Protein AF-A0A1F7QRZ9-F1 (afdb_monomer_lite)

Structure (mmCIF, N/CA/C/O backbone):
data_AF-A0A1F7QRZ9-F1
#
_entry.id   AF-A0A1F7QRZ9-F1
#
loop_
_atom_site.group_PDB
_atom_site.id
_atom_site.type_symbol
_atom_site.label_atom_id
_atom_site.label_alt_id
_atom_site.label_comp_id
_atom_site.label_asym_id
_atom_site.label_entity_id
_atom_site.label_seq_id
_atom_site.pdbx_PDB_ins_code
_atom_site.Cartn_x
_atom_site.Cartn_y
_atom_site.Cartn_z
_atom_site.occupancy
_atom_site.B_iso_or_equiv
_atom_site.auth_seq_id
_atom_site.auth_comp_id
_atom_site.auth_asym_id
_atom_site.auth_atom_id
_atom_site.pdbx_PDB_model_num
ATOM 1 N N . MET A 1 1 ? -9.771 -1.055 16.215 1.00 82.94 1 MET A N 1
ATOM 2 C CA . MET A 1 1 ? -9.427 0.378 16.405 1.00 82.94 1 MET A CA 1
ATOM 3 C C . MET A 1 1 ? -9.175 0.947 15.030 1.00 82.94 1 MET A C 1
ATOM 5 O O . MET A 1 1 ? -8.370 0.364 14.322 1.00 82.94 1 MET A O 1
ATOM 9 N N . LYS A 1 2 ? -9.797 2.066 14.645 1.00 94.81 2 LYS A N 1
ATOM 10 C CA . LYS A 1 2 ? -9.539 2.660 13.326 1.00 94.81 2 LYS A CA 1
ATOM 11 C C . LYS A 1 2 ? -8.062 3.007 13.160 1.00 94.81 2 LYS A C 1
ATOM 13 O O . LYS A 1 2 ? -7.527 3.854 13.880 1.00 94.81 2 LYS A O 1
ATOM 18 N N . GLN A 1 3 ? -7.410 2.358 12.208 1.00 97.62 3 GLN A N 1
ATOM 19 C CA . GLN A 1 3 ? -6.018 2.616 11.869 1.00 97.62 3 GLN A CA 1
ATOM 20 C C . GLN A 1 3 ? -5.813 2.537 10.363 1.00 97.62 3 GLN A C 1
ATOM 22 O O . GLN A 1 3 ? -6.487 1.771 9.680 1.00 97.62 3 GLN A O 1
ATOM 27 N N . ALA A 1 4 ? -4.913 3.364 9.853 1.00 98.62 4 ALA A N 1
ATOM 28 C CA . ALA A 1 4 ? -4.628 3.446 8.433 1.00 98.62 4 ALA A CA 1
ATOM 29 C C . ALA A 1 4 ? -3.130 3.314 8.198 1.00 98.62 4 ALA A C 1
ATOM 31 O O . ALA A 1 4 ? -2.337 4.000 8.846 1.00 98.62 4 ALA A O 1
ATOM 32 N N . ILE A 1 5 ? -2.756 2.441 7.273 1.00 98.62 5 ILE A N 1
ATOM 33 C CA . ILE A 1 5 ? -1.377 2.240 6.845 1.00 98.62 5 ILE A CA 1
ATOM 34 C C . ILE A 1 5 ? -1.203 2.922 5.494 1.00 98.62 5 ILE A C 1
ATOM 36 O O . ILE A 1 5 ? -1.890 2.559 4.542 1.00 98.62 5 ILE A O 1
ATOM 40 N N . LEU A 1 6 ? -0.313 3.911 5.413 1.00 98.69 6 LEU A N 1
ATOM 41 C CA . LEU A 1 6 ? 0.030 4.579 4.158 1.00 98.69 6 LEU A CA 1
ATOM 42 C C . LEU A 1 6 ? 1.403 4.088 3.690 1.00 98.69 6 LEU A C 1
ATOM 44 O O . LEU A 1 6 ? 2.406 4.326 4.364 1.00 98.69 6 LEU A O 1
ATOM 48 N N . LEU A 1 7 ? 1.449 3.418 2.539 1.00 98.62 7 LEU A N 1
ATOM 49 C CA . LEU A 1 7 ? 2.672 2.865 1.953 1.00 98.62 7 LEU A CA 1
ATOM 50 C C . LEU A 1 7 ? 3.041 3.631 0.679 1.00 98.62 7 LEU A C 1
ATOM 52 O O . LEU A 1 7 ? 2.328 3.579 -0.326 1.00 98.62 7 LEU A O 1
ATOM 56 N N . HIS A 1 8 ? 4.152 4.365 0.735 1.00 98.12 8 HIS A N 1
ATOM 57 C CA . HIS A 1 8 ? 4.648 5.158 -0.385 1.00 98.12 8 HIS A CA 1
ATOM 58 C C . HIS A 1 8 ? 5.399 4.281 -1.400 1.00 98.12 8 HIS A C 1
ATOM 60 O O . HIS A 1 8 ? 6.027 3.291 -1.031 1.00 98.12 8 HIS A O 1
ATOM 66 N N . GLY A 1 9 ? 5.386 4.676 -2.673 1.00 95.75 9 GLY A N 1
ATOM 67 C CA . GLY A 1 9 ? 6.167 4.012 -3.718 1.00 95.75 9 GLY A CA 1
ATOM 68 C C . GLY A 1 9 ? 7.645 4.424 -3.715 1.00 95.75 9 GLY A C 1
ATOM 69 O O . GLY A 1 9 ? 8.140 5.065 -2.782 1.00 95.75 9 GLY A O 1
ATOM 70 N N . THR A 1 10 ? 8.341 4.084 -4.797 1.00 94.88 10 THR A N 1
ATOM 71 C CA . THR A 1 10 ? 9.746 4.432 -5.050 1.00 94.88 10 THR A CA 1
ATOM 72 C C . THR A 1 10 ? 9.954 5.949 -4.963 1.00 94.88 10 THR A C 1
ATOM 74 O O . THR A 1 10 ? 9.101 6.729 -5.391 1.00 94.88 10 THR A O 1
ATOM 77 N N . GLY A 1 11 ? 11.073 6.367 -4.373 1.00 94.38 11 GLY A N 1
ATOM 78 C CA . GLY A 1 11 ? 11.421 7.766 -4.105 1.00 94.38 11 GLY A CA 1
ATOM 79 C C . GLY A 1 11 ? 10.538 8.441 -3.051 1.00 94.38 11 GLY A C 1
ATOM 80 O O . GLY A 1 11 ? 10.467 9.667 -3.007 1.00 94.38 11 GLY A O 1
ATOM 81 N N . GLY A 1 12 ? 9.795 7.666 -2.253 1.00 93.50 12 GLY A N 1
ATOM 82 C CA . GLY A 1 12 ? 8.848 8.230 -1.300 1.00 93.50 12 GLY A CA 1
ATOM 83 C C . GLY A 1 12 ? 9.452 8.831 -0.035 1.00 93.50 12 GLY A C 1
ATOM 84 O O . GLY A 1 12 ? 10.653 8.766 0.217 1.00 93.50 12 GLY A O 1
ATOM 85 N N . SER A 1 13 ? 8.574 9.466 0.736 1.00 94.38 13 SER A N 1
ATOM 86 C CA . SER A 1 13 ? 8.871 10.249 1.938 1.00 94.38 13 SER A CA 1
ATOM 87 C C . SER A 1 13 ? 7.845 9.921 3.024 1.00 94.38 13 SER A C 1
ATOM 89 O O . SER A 1 13 ? 6.787 9.379 2.708 1.00 94.38 13 SER A O 1
ATOM 91 N N . ASP A 1 14 ? 8.150 10.258 4.277 1.00 93.12 14 ASP A N 1
ATOM 92 C CA . ASP A 1 14 ? 7.282 10.156 5.461 1.00 93.12 14 ASP A CA 1
ATOM 93 C C . ASP A 1 14 ? 6.756 11.517 5.958 1.00 93.12 14 ASP A C 1
ATOM 95 O O . ASP A 1 14 ? 6.092 11.608 6.992 1.00 93.12 14 ASP A O 1
ATOM 99 N N . THR A 1 15 ? 7.073 12.593 5.235 1.00 90.81 15 THR A N 1
ATOM 100 C CA . THR A 1 15 ? 6.736 13.969 5.631 1.00 90.81 15 THR A CA 1
ATOM 101 C C . THR A 1 15 ? 6.051 14.772 4.534 1.00 90.81 15 THR A C 1
ATOM 103 O O . THR A 1 15 ? 5.163 15.561 4.838 1.00 90.81 15 THR A O 1
ATOM 106 N N . ASP A 1 16 ? 6.421 14.551 3.273 1.00 88.44 16 ASP A N 1
ATOM 107 C CA . ASP A 1 16 ? 5.875 15.258 2.112 1.00 88.44 16 ASP A CA 1
ATOM 108 C C . ASP A 1 16 ? 5.936 14.330 0.893 1.00 88.44 16 ASP A C 1
ATOM 110 O O . ASP A 1 16 ? 6.980 14.171 0.256 1.00 88.44 16 ASP A O 1
ATOM 114 N N . TYR A 1 17 ? 4.834 13.623 0.633 1.00 93.75 17 TYR A N 1
ATOM 115 C CA . TYR A 1 17 ? 4.714 12.689 -0.485 1.00 93.75 17 TYR A CA 1
ATOM 116 C C . TYR A 1 17 ? 3.342 12.818 -1.135 1.00 93.75 17 TYR A C 1
ATOM 118 O O . TYR A 1 17 ? 2.352 12.266 -0.653 1.00 93.75 17 TYR A O 1
ATOM 126 N N . PHE A 1 18 ? 3.283 13.548 -2.248 1.00 94.69 18 PHE A N 1
ATOM 127 C CA . PHE A 1 18 ? 2.068 13.729 -3.044 1.00 94.69 18 PHE A CA 1
ATOM 128 C C . PHE A 1 18 ? 0.854 14.116 -2.179 1.00 94.69 18 PHE A C 1
ATOM 130 O O . PHE A 1 18 ? 0.818 15.188 -1.590 1.00 94.69 18 PHE A O 1
ATOM 137 N N . TRP A 1 19 ? -0.144 13.238 -2.101 1.00 96.81 19 TRP A N 1
ATOM 138 C CA . TRP A 1 19 ? -1.398 13.420 -1.373 1.00 96.81 19 TRP A CA 1
ATOM 139 C C . TRP A 1 19 ? -1.398 12.764 0.019 1.00 96.81 19 TRP A C 1
ATOM 141 O O . TRP A 1 19 ? -2.422 12.787 0.706 1.00 96.81 19 TRP A O 1
ATOM 151 N N . PHE A 1 20 ? -0.284 12.162 0.454 1.00 97.81 20 PHE A N 1
ATOM 152 C CA . PHE A 1 20 ? -0.221 11.413 1.714 1.00 97.81 20 PHE A CA 1
ATOM 153 C C . PHE A 1 20 ? -0.372 12.327 2.927 1.00 97.81 20 PHE A C 1
ATOM 155 O O . PHE A 1 20 ? -1.043 11.938 3.880 1.00 97.81 20 PHE A O 1
ATOM 162 N N . GLU A 1 21 ? 0.185 13.543 2.895 1.00 97.00 21 GLU A N 1
ATOM 163 C CA . GLU A 1 21 ? 0.071 14.477 4.021 1.00 97.00 21 GLU A CA 1
ATOM 164 C C . GLU A 1 21 ? -1.393 14.889 4.252 1.00 97.00 21 GLU A C 1
ATOM 166 O O . GLU A 1 21 ? -1.898 14.800 5.374 1.00 97.00 21 GLU A O 1
ATOM 171 N N . ASP A 1 22 ? -2.104 15.271 3.189 1.00 97.31 22 ASP A N 1
ATOM 172 C CA . ASP A 1 22 ? -3.521 15.644 3.261 1.00 97.31 22 ASP A CA 1
ATOM 173 C C . ASP A 1 22 ? -4.406 14.447 3.626 1.00 97.31 22 ASP A C 1
ATOM 175 O O . ASP A 1 22 ? -5.328 14.570 4.435 1.00 97.31 22 ASP A O 1
ATOM 179 N N . THR A 1 23 ? -4.085 13.261 3.104 1.00 97.81 23 THR A N 1
ATOM 180 C CA . THR A 1 23 ? -4.800 12.021 3.433 1.00 97.81 23 THR A CA 1
ATOM 181 C C . THR A 1 23 ? -4.598 11.630 4.891 1.00 97.81 23 THR A C 1
ATOM 183 O O . THR A 1 23 ? -5.563 11.290 5.573 1.00 97.81 23 THR A O 1
ATOM 186 N N . LYS A 1 24 ? -3.371 11.741 5.411 1.00 97.94 24 LYS A N 1
ATOM 187 C CA . LYS A 1 24 ? -3.074 11.526 6.829 1.00 97.94 24 LYS A CA 1
ATOM 188 C C . LYS A 1 24 ? -3.886 12.480 7.701 1.00 97.94 24 LYS A C 1
ATOM 190 O O . LYS A 1 24 ? -4.560 12.007 8.611 1.00 97.94 24 LYS A O 1
ATOM 195 N N . LYS A 1 25 ? -3.870 13.787 7.406 1.00 98.06 25 LYS A N 1
ATOM 196 C CA . LYS A 1 25 ? -4.647 14.793 8.156 1.00 98.06 25 LYS A CA 1
ATOM 197 C C . LYS A 1 25 ? -6.135 14.449 8.163 1.00 98.06 25 LYS A C 1
ATOM 199 O O . LYS A 1 25 ? -6.735 14.370 9.230 1.00 98.06 25 LYS A O 1
ATOM 204 N N . TYR A 1 26 ? -6.705 14.166 6.992 1.00 98.19 26 TYR A N 1
ATOM 205 C CA . TYR A 1 26 ? -8.111 13.790 6.864 1.00 98.19 26 TYR A CA 1
ATOM 206 C C . TYR A 1 26 ? -8.453 12.536 7.682 1.00 98.19 26 TYR A C 1
ATOM 208 O O . TYR A 1 26 ? -9.443 12.515 8.413 1.00 98.19 26 TYR A O 1
ATOM 216 N N . LEU A 1 27 ? -7.638 11.484 7.598 1.00 98.38 27 LEU A N 1
ATOM 217 C CA . LEU A 1 27 ? -7.861 10.241 8.338 1.00 98.38 27 LEU A CA 1
ATOM 218 C C . LEU A 1 27 ? -7.759 10.456 9.855 1.00 98.38 27 LEU A C 1
ATOM 220 O O . LEU A 1 27 ? -8.618 9.973 10.597 1.00 98.38 27 LEU A O 1
ATOM 224 N N . GLU A 1 28 ? -6.766 11.219 10.317 1.00 98.31 28 GLU A N 1
ATOM 225 C CA . GLU A 1 28 ? -6.590 11.564 11.734 1.00 98.31 28 GLU A CA 1
ATOM 226 C C . GLU A 1 28 ? -7.780 12.371 12.278 1.00 98.31 28 GLU A C 1
ATOM 228 O O . GLU A 1 28 ? -8.303 12.049 13.346 1.00 98.31 28 GLU A O 1
ATOM 233 N N . GLU A 1 29 ? -8.282 13.353 11.522 1.00 98.38 29 GLU A N 1
ATOM 234 C CA . GLU A 1 29 ? -9.498 14.111 11.864 1.00 98.38 29 GLU A CA 1
ATOM 235 C C . GLU A 1 29 ? -10.747 13.219 11.954 1.00 98.38 29 GLU A C 1
ATOM 237 O O . GLU A 1 29 ? -11.661 13.492 12.734 1.00 98.38 29 GLU A O 1
ATOM 242 N N . ASN A 1 30 ? -10.767 12.115 11.204 1.00 97.75 30 ASN A N 1
ATOM 243 C CA . ASN A 1 30 ? -11.838 11.118 11.209 1.00 97.75 30 ASN A CA 1
ATOM 244 C C . ASN A 1 30 ? -11.588 9.952 12.188 1.00 97.75 30 ASN A C 1
ATOM 246 O O . ASN A 1 30 ? -12.298 8.939 12.157 1.00 97.75 30 ASN A O 1
ATOM 250 N N . GLY A 1 31 ? -10.616 10.102 13.092 1.00 97.69 31 GLY A N 1
ATOM 251 C CA . GLY A 1 31 ? -10.378 9.190 14.209 1.00 97.69 31 GLY A CA 1
ATOM 252 C C . GLY A 1 31 ? -9.521 7.969 13.881 1.00 97.69 31 GLY A C 1
ATOM 253 O O . GLY A 1 31 ? -9.490 7.036 14.686 1.00 97.69 31 GLY A O 1
ATOM 254 N N . TYR A 1 32 ? -8.833 7.950 12.737 1.00 98.44 32 TYR A N 1
ATOM 255 C CA . TYR A 1 32 ? -7.837 6.924 12.439 1.00 98.44 32 TYR A CA 1
ATOM 256 C C . TYR A 1 32 ? -6.504 7.240 13.115 1.00 98.44 32 TYR A C 1
ATOM 258 O O . TYR A 1 32 ? -6.019 8.369 13.093 1.00 98.44 32 TYR A O 1
ATOM 266 N N . LYS A 1 33 ? -5.846 6.207 13.642 1.00 98.38 33 LYS A N 1
ATOM 267 C CA . LYS A 1 33 ? -4.407 6.252 13.896 1.00 98.38 33 LYS A CA 1
ATOM 268 C C . LYS A 1 33 ? -3.667 5.955 12.591 1.00 98.38 33 LYS A C 1
ATOM 270 O O . LYS A 1 33 ? -3.756 4.839 12.086 1.00 98.38 33 LYS A O 1
ATOM 275 N N . VAL A 1 34 ? -2.930 6.925 12.060 1.00 98.50 34 VAL A N 1
ATOM 276 C CA . VAL A 1 34 ? -2.201 6.757 10.795 1.00 98.50 34 VAL A CA 1
ATOM 277 C C . VAL A 1 34 ? -0.761 6.314 11.054 1.00 98.50 34 VAL A C 1
ATOM 279 O O . VAL A 1 34 ? -0.060 6.900 11.880 1.00 98.50 34 VAL A O 1
ATOM 282 N N . TRP A 1 35 ? -0.317 5.281 10.342 1.00 98.56 35 TRP A N 1
ATOM 283 C CA . TRP A 1 35 ? 1.077 4.854 10.268 1.00 98.56 35 TRP A CA 1
ATOM 284 C C . TRP A 1 35 ? 1.579 5.032 8.835 1.00 98.56 35 TRP A C 1
ATOM 286 O O . TRP A 1 35 ? 1.096 4.384 7.910 1.00 98.56 35 TRP A O 1
ATOM 296 N N . TRP A 1 36 ? 2.529 5.945 8.670 1.00 98.12 36 TRP A N 1
ATOM 297 C CA . TRP A 1 36 ? 3.161 6.294 7.401 1.00 98.12 36 TRP A CA 1
ATOM 298 C C . TRP A 1 36 ? 4.676 6.339 7.642 1.00 98.12 36 TRP A C 1
ATOM 300 O O . TRP A 1 36 ? 5.195 7.375 8.055 1.00 98.12 36 TRP A O 1
ATOM 310 N N . PRO A 1 37 ? 5.370 5.194 7.537 1.00 97.75 37 PRO A N 1
ATOM 311 C CA . PRO A 1 37 ? 6.807 5.124 7.763 1.00 97.75 37 PRO A CA 1
ATOM 312 C C . PRO A 1 37 ? 7.590 5.557 6.517 1.00 97.75 37 PRO A C 1
ATOM 314 O O . PRO A 1 37 ? 7.083 5.478 5.397 1.00 97.75 37 PRO A O 1
ATOM 317 N N . LEU A 1 38 ? 8.863 5.911 6.712 1.00 98.00 38 LEU A N 1
ATOM 318 C CA . LEU A 1 38 ? 9.842 5.928 5.628 1.00 98.00 38 LEU A CA 1
ATOM 319 C C . LEU A 1 38 ? 10.324 4.494 5.379 1.00 98.00 38 LEU A C 1
ATOM 321 O O . LEU A 1 38 ? 10.959 3.895 6.250 1.00 98.00 38 LEU A O 1
ATOM 325 N N . MET A 1 39 ? 10.022 3.947 4.203 1.00 97.25 39 MET A N 1
ATOM 326 C CA . MET A 1 39 ? 10.461 2.608 3.797 1.00 97.25 39 MET A CA 1
ATOM 327 C C . MET A 1 39 ? 11.974 2.587 3.505 1.00 97.25 39 MET A C 1
ATOM 329 O O . MET A 1 39 ? 12.541 3.607 3.098 1.00 97.25 39 MET A O 1
ATOM 333 N N . PRO A 1 40 ? 12.665 1.448 3.689 1.00 97.31 40 PRO A N 1
ATOM 334 C CA . PRO A 1 40 ? 14.090 1.348 3.395 1.00 97.31 40 PRO A CA 1
ATOM 335 C C . PRO A 1 40 ? 14.379 1.524 1.898 1.00 97.31 40 PRO A C 1
ATOM 337 O O . PRO A 1 40 ? 13.559 1.199 1.043 1.00 97.31 40 PRO A O 1
ATOM 340 N N . HIS A 1 41 ? 15.582 2.013 1.583 1.00 96.62 41 HIS A N 1
ATOM 341 C CA . HIS A 1 41 ? 16.120 2.069 0.216 1.00 96.62 41 HIS A CA 1
ATOM 342 C C . HIS A 1 41 ? 15.191 2.733 -0.816 1.00 96.62 41 HIS A C 1
ATOM 344 O O . HIS A 1 41 ? 15.120 2.278 -1.952 1.00 96.62 41 HIS A O 1
ATOM 350 N N . THR A 1 42 ? 14.514 3.825 -0.445 1.00 95.06 42 THR A N 1
ATOM 351 C CA . THR A 1 42 ? 13.431 4.458 -1.225 1.00 95.06 42 THR A CA 1
ATOM 352 C C . THR A 1 42 ? 13.699 4.620 -2.724 1.00 95.06 42 THR A C 1
ATOM 354 O O . THR A 1 42 ? 12.792 4.395 -3.514 1.00 95.06 42 THR A O 1
ATOM 357 N N . GLU A 1 43 ? 14.917 4.967 -3.144 1.00 94.88 43 GLU A N 1
ATOM 358 C CA . GLU A 1 43 ? 15.282 5.151 -4.562 1.00 94.88 43 GLU A CA 1
ATOM 359 C C . GLU A 1 43 ? 15.365 3.848 -5.369 1.00 94.88 43 GLU A C 1
ATOM 361 O O . GLU A 1 43 ? 15.204 3.842 -6.589 1.00 94.88 43 GLU A O 1
ATOM 366 N N . ARG A 1 44 ? 15.665 2.736 -4.700 1.00 95.44 44 ARG A N 1
ATOM 367 C CA . ARG A 1 44 ? 15.797 1.412 -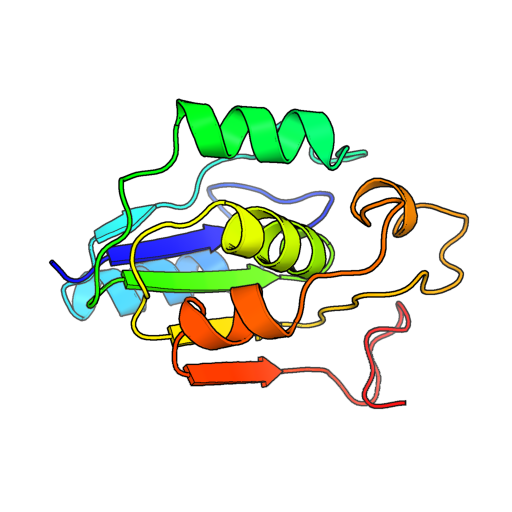5.309 1.00 95.44 44 ARG A CA 1
ATOM 368 C C . ARG A 1 44 ? 15.377 0.348 -4.289 1.00 95.44 44 ARG A C 1
ATOM 370 O O . ARG A 1 44 ? 16.244 -0.364 -3.774 1.00 95.44 44 ARG A O 1
ATOM 377 N N . PRO A 1 45 ? 14.078 0.291 -3.949 1.00 95.50 45 PRO A N 1
ATOM 378 C CA . PRO A 1 45 ? 13.587 -0.614 -2.925 1.00 95.50 45 PRO A CA 1
ATOM 379 C C . PRO A 1 45 ? 13.655 -2.051 -3.440 1.00 95.50 45 PRO A C 1
ATOM 381 O O . PRO A 1 45 ? 13.638 -2.275 -4.648 1.00 95.50 45 PRO A O 1
ATOM 384 N N . THR A 1 46 ? 13.733 -3.018 -2.530 1.00 96.50 46 THR A N 1
ATOM 385 C CA . THR A 1 46 ? 13.534 -4.432 -2.857 1.00 96.50 46 THR A CA 1
ATOM 386 C C . THR A 1 46 ? 12.311 -4.946 -2.115 1.00 96.50 46 THR A C 1
ATOM 388 O O . THR A 1 46 ? 11.998 -4.469 -1.016 1.00 96.50 46 THR A O 1
ATOM 391 N N . LEU A 1 47 ? 11.622 -5.928 -2.697 1.00 97.38 47 LEU A N 1
ATOM 392 C CA . LEU A 1 47 ? 10.481 -6.560 -2.048 1.00 97.38 47 LEU A CA 1
ATOM 393 C C . LEU A 1 47 ? 10.867 -7.142 -0.681 1.00 97.38 47 LEU A C 1
ATOM 395 O O . LEU A 1 47 ? 10.166 -6.899 0.298 1.00 97.38 47 LEU A O 1
ATOM 399 N N . GLN A 1 48 ? 11.994 -7.856 -0.605 1.00 97.12 48 GLN A N 1
ATOM 400 C CA . GLN A 1 48 ? 12.442 -8.518 0.622 1.00 97.12 48 GLN A CA 1
ATOM 401 C C . GLN A 1 48 ? 12.725 -7.514 1.748 1.00 97.12 48 GLN A C 1
ATOM 403 O O . GLN A 1 48 ? 12.140 -7.642 2.820 1.00 97.12 48 GLN A O 1
ATOM 408 N N . ASP A 1 49 ? 13.535 -6.478 1.496 1.00 97.88 49 ASP A N 1
ATOM 409 C CA . ASP A 1 49 ? 13.851 -5.468 2.521 1.00 97.88 49 ASP A CA 1
ATOM 410 C C . ASP A 1 49 ? 12.585 -4.735 2.990 1.00 97.88 49 ASP A C 1
ATOM 412 O O . ASP A 1 49 ? 12.434 -4.394 4.165 1.00 97.88 49 ASP A O 1
ATOM 416 N N . SER A 1 50 ? 11.654 -4.500 2.063 1.00 98.00 50 SER A N 1
ATOM 417 C CA . SER A 1 50 ? 10.382 -3.847 2.360 1.00 98.00 50 SER A CA 1
ATOM 418 C C . SER A 1 50 ? 9.474 -4.735 3.214 1.00 98.00 50 SER A C 1
ATOM 420 O O . SER A 1 50 ? 8.911 -4.252 4.196 1.00 98.00 50 SER A O 1
ATOM 422 N N . LEU A 1 51 ? 9.342 -6.025 2.887 1.00 98.00 51 LEU A N 1
ATOM 423 C CA . LEU A 1 51 ? 8.567 -6.985 3.678 1.00 98.00 51 LEU A CA 1
ATOM 424 C C . LEU A 1 51 ? 9.167 -7.184 5.070 1.00 98.00 51 LEU A C 1
ATOM 426 O O . LEU A 1 51 ? 8.422 -7.186 6.048 1.00 98.00 51 LEU A O 1
ATOM 430 N N . ASP A 1 52 ? 10.491 -7.294 5.179 1.00 98.06 52 ASP A N 1
ATOM 431 C CA . ASP A 1 52 ? 11.178 -7.424 6.466 1.00 98.06 52 ASP A CA 1
ATOM 432 C C . ASP A 1 52 ? 10.917 -6.201 7.349 1.00 98.06 52 ASP A C 1
ATOM 434 O O . ASP A 1 52 ? 10.511 -6.338 8.506 1.00 98.06 52 ASP A O 1
ATOM 438 N N . PHE A 1 53 ? 11.016 -4.997 6.779 1.00 98.50 53 PHE A N 1
ATOM 439 C CA . PHE A 1 53 ? 10.671 -3.771 7.491 1.00 98.50 53 PHE A CA 1
ATOM 440 C C . PHE A 1 53 ? 9.215 -3.766 7.983 1.00 98.50 53 PHE A C 1
ATOM 442 O O . PHE A 1 53 ? 8.963 -3.408 9.139 1.00 98.50 53 PHE A O 1
ATOM 449 N N . LEU A 1 54 ? 8.254 -4.169 7.142 1.00 98.06 54 LEU A N 1
ATOM 450 C CA . LEU A 1 54 ? 6.841 -4.246 7.529 1.00 98.06 54 LEU A CA 1
ATOM 451 C C . LEU A 1 54 ? 6.614 -5.287 8.633 1.00 98.06 54 LEU A C 1
ATOM 453 O O . LEU A 1 54 ? 5.931 -4.992 9.611 1.00 98.06 54 LEU A O 1
ATOM 457 N N . ASN A 1 55 ? 7.221 -6.468 8.523 1.00 96.44 55 ASN A N 1
ATOM 458 C CA . ASN A 1 55 ? 7.100 -7.538 9.514 1.00 96.44 55 ASN A CA 1
ATOM 459 C C . ASN A 1 55 ? 7.622 -7.122 10.897 1.00 96.44 55 ASN A C 1
ATOM 461 O O . ASN A 1 55 ? 7.061 -7.521 11.919 1.00 96.44 55 ASN A O 1
ATOM 465 N N . GLU A 1 56 ? 8.680 -6.313 10.938 1.00 97.69 56 GLU A N 1
ATOM 466 C CA . GLU A 1 56 ? 9.285 -5.846 12.185 1.00 97.69 56 GLU A CA 1
ATOM 467 C C . GLU A 1 56 ? 8.561 -4.642 12.803 1.00 97.69 56 GLU A C 1
ATOM 469 O O . GLU A 1 56 ? 8.463 -4.545 14.030 1.00 97.69 56 GLU A O 1
ATOM 474 N N . ASN A 1 57 ? 8.067 -3.714 11.977 1.00 98.19 57 ASN A N 1
ATOM 475 C CA . ASN A 1 57 ? 7.681 -2.375 12.437 1.00 98.19 57 ASN A CA 1
ATOM 476 C C . ASN A 1 57 ? 6.188 -2.062 12.296 1.00 98.19 57 ASN A C 1
ATOM 478 O O . ASN A 1 57 ? 5.696 -1.149 12.969 1.00 98.19 57 ASN A O 1
ATOM 482 N N . MET A 1 58 ? 5.458 -2.773 11.430 1.00 97.50 58 MET A N 1
ATOM 483 C CA . MET A 1 58 ? 4.062 -2.450 11.155 1.00 97.50 58 MET A CA 1
ATOM 484 C C . MET A 1 58 ? 3.183 -2.726 12.386 1.00 97.50 58 MET A C 1
ATOM 486 O O . MET A 1 58 ? 3.273 -3.792 13.006 1.00 97.50 58 MET A O 1
ATOM 490 N N . PRO A 1 59 ? 2.284 -1.795 12.756 1.00 96.50 59 PRO A N 1
ATOM 491 C CA . PRO A 1 59 ? 1.253 -2.069 13.744 1.00 96.50 59 PRO A CA 1
ATOM 492 C C . PRO A 1 59 ? 0.419 -3.289 13.342 1.00 96.50 59 PRO A C 1
ATOM 494 O O . PRO A 1 59 ? 0.101 -3.483 12.172 1.00 96.50 59 PRO A O 1
ATOM 497 N N . LYS A 1 60 ? 0.008 -4.099 14.322 1.00 95.38 60 LYS A N 1
ATOM 498 C CA . LYS A 1 60 ? -0.879 -5.238 14.053 1.00 95.38 60 LYS A CA 1
ATOM 499 C C . LYS A 1 60 ? -2.174 -4.760 13.407 1.00 95.38 60 LYS A C 1
ATOM 501 O O . LYS A 1 60 ? -2.828 -3.875 13.955 1.00 95.38 60 LYS A O 1
ATOM 506 N N . LEU A 1 61 ? -2.541 -5.376 12.289 1.00 96.56 61 LEU A N 1
ATOM 507 C CA . LEU A 1 61 ? -3.790 -5.099 11.591 1.00 96.56 61 LEU A CA 1
ATOM 508 C C . LEU A 1 61 ? -4.962 -5.845 12.233 1.00 96.56 61 LEU A C 1
ATOM 510 O O . LEU A 1 61 ? -4.814 -6.949 12.765 1.00 96.56 61 LEU A O 1
ATOM 514 N N . ASP A 1 62 ? -6.123 -5.207 12.196 1.00 96.81 62 ASP A N 1
ATOM 515 C CA . ASP A 1 62 ? -7.400 -5.723 12.667 1.00 96.81 62 ASP A CA 1
ATOM 516 C C . ASP A 1 62 ? -8.508 -5.448 11.637 1.00 96.81 62 ASP A C 1
ATOM 518 O O . ASP A 1 62 ? -8.280 -4.832 10.596 1.00 96.81 62 ASP A O 1
ATOM 522 N N . GLN A 1 63 ? -9.724 -5.887 11.952 1.00 97.56 63 GLN A N 1
ATOM 523 C CA . GLN A 1 63 ? -10.886 -5.770 11.067 1.00 97.56 63 GLN A CA 1
ATOM 524 C C . GLN A 1 63 ? -11.343 -4.328 10.810 1.00 97.56 63 GLN A C 1
ATOM 526 O O . GLN A 1 63 ? -12.198 -4.130 9.966 1.00 97.56 63 GLN A O 1
ATOM 531 N N . GLU A 1 64 ? -10.816 -3.330 11.524 1.00 97.88 64 GLU A N 1
ATOM 532 C CA . GLU A 1 64 ? -11.114 -1.907 11.292 1.00 97.88 64 GLU A CA 1
ATOM 533 C C . GLU A 1 64 ? -9.950 -1.177 10.598 1.00 97.88 64 GLU A C 1
ATOM 535 O O . GLU A 1 64 ? -9.960 0.051 10.468 1.00 97.88 64 GLU A O 1
ATOM 540 N N . SER A 1 65 ? -8.908 -1.914 10.212 1.00 98.38 65 SER A N 1
ATOM 541 C CA . SER A 1 65 ? -7.717 -1.361 9.578 1.00 98.38 65 SER A CA 1
ATOM 542 C C . SER A 1 65 ? -7.948 -1.109 8.094 1.00 98.38 65 SER A C 1
ATOM 544 O O . SER A 1 65 ? -8.621 -1.894 7.428 1.00 98.38 65 SER A O 1
ATOM 546 N N . ILE A 1 66 ? -7.328 -0.056 7.566 1.00 98.62 66 ILE A N 1
ATOM 547 C CA . ILE A 1 66 ? -7.254 0.195 6.125 1.00 98.62 66 ILE A CA 1
ATOM 548 C C . ILE A 1 66 ? -5.798 0.280 5.668 1.00 98.62 66 ILE A C 1
ATOM 550 O O . ILE A 1 66 ? -4.936 0.772 6.403 1.00 98.62 66 ILE A O 1
ATOM 554 N N . VAL A 1 67 ? -5.521 -0.179 4.450 1.00 98.81 67 VAL A N 1
ATOM 555 C CA . VAL A 1 67 ? -4.204 -0.069 3.807 1.00 98.81 67 VAL A CA 1
ATOM 556 C C . VAL A 1 67 ? -4.348 0.748 2.533 1.00 98.81 67 VAL A C 1
ATOM 558 O O . VAL A 1 67 ? -5.186 0.444 1.690 1.00 98.81 67 VAL A O 1
ATOM 561 N N . ILE A 1 68 ? -3.527 1.784 2.387 1.00 98.81 68 ILE A N 1
ATOM 562 C CA . ILE A 1 68 ? -3.470 2.630 1.198 1.00 98.81 68 ILE A CA 1
ATOM 563 C C . ILE A 1 68 ? -2.048 2.563 0.651 1.00 98.81 68 ILE A C 1
ATOM 565 O O . ILE A 1 68 ? -1.103 2.994 1.312 1.00 98.81 68 ILE A O 1
ATOM 569 N N . ALA A 1 69 ? -1.893 2.020 -0.551 1.00 98.62 69 ALA A N 1
ATOM 570 C CA . ALA A 1 69 ? -0.602 1.840 -1.199 1.00 98.62 69 ALA A CA 1
ATOM 571 C C . ALA A 1 69 ? -0.540 2.614 -2.517 1.00 98.62 69 ALA A C 1
ATOM 573 O O . ALA A 1 69 ? -1.521 2.677 -3.259 1.00 98.62 69 ALA A O 1
ATOM 574 N N . HIS A 1 70 ? 0.622 3.199 -2.806 1.00 98.25 70 HIS A N 1
ATOM 575 C CA . HIS A 1 70 ? 0.870 3.941 -4.038 1.00 98.25 70 HIS A CA 1
ATOM 576 C C . HIS A 1 70 ? 1.970 3.294 -4.884 1.00 98.25 70 HIS A C 1
ATOM 578 O O . HIS A 1 70 ? 3.045 2.974 -4.374 1.00 98.25 70 HIS A O 1
ATOM 584 N N . SER A 1 71 ? 1.735 3.180 -6.193 1.00 96.12 71 SER A N 1
ATOM 585 C CA . SER A 1 71 ? 2.717 2.734 -7.183 1.00 96.12 71 SER A CA 1
ATOM 586 C C . SER A 1 71 ? 3.385 1.416 -6.772 1.00 96.12 71 SER A C 1
ATOM 588 O O . SER A 1 71 ? 2.687 0.427 -6.544 1.00 96.12 71 SER A O 1
ATOM 590 N N . SER A 1 72 ? 4.710 1.391 -6.617 1.00 96.81 72 SER A N 1
ATOM 591 C CA . SER A 1 72 ? 5.483 0.200 -6.251 1.00 96.81 72 SER A CA 1
ATOM 592 C C . SER A 1 72 ? 5.189 -0.370 -4.858 1.00 96.81 72 SER A C 1
ATOM 594 O O . SER A 1 72 ? 5.551 -1.511 -4.582 1.00 96.81 72 SER A O 1
ATOM 596 N N . ALA A 1 73 ?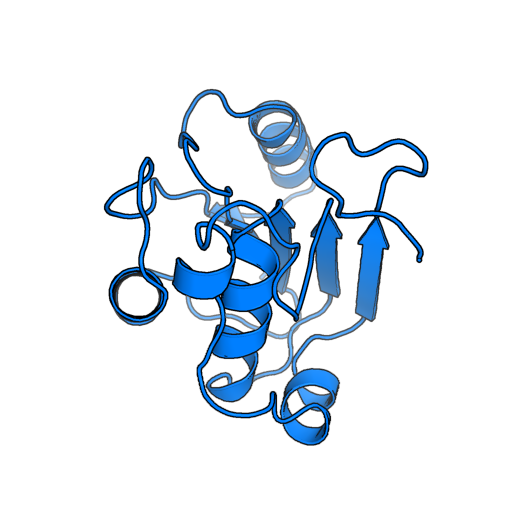 4.468 0.353 -3.997 1.00 98.06 73 ALA A N 1
ATOM 597 C CA . ALA A 1 73 ? 3.953 -0.217 -2.755 1.00 98.06 73 ALA A CA 1
ATOM 598 C C . ALA A 1 73 ? 2.713 -1.104 -2.956 1.00 98.06 73 ALA A C 1
ATOM 600 O O . ALA A 1 73 ? 2.354 -1.857 -2.055 1.00 98.06 73 ALA A O 1
ATOM 601 N N . CYS A 1 74 ? 2.040 -1.035 -4.106 1.00 98.12 74 CYS A N 1
ATOM 602 C CA . CYS A 1 74 ? 0.890 -1.892 -4.393 1.00 98.12 74 CYS A CA 1
ATOM 603 C C . CYS A 1 74 ? 1.272 -3.383 -4.469 1.00 98.12 74 CYS A C 1
ATOM 605 O O . CYS A 1 74 ? 0.673 -4.163 -3.728 1.00 98.12 74 CYS A O 1
ATOM 607 N N . PRO A 1 75 ? 2.276 -3.809 -5.265 1.00 97.75 75 PRO A N 1
ATOM 608 C CA . PRO A 1 75 ? 2.711 -5.210 -5.266 1.00 97.75 75 PRO A CA 1
ATOM 609 C C . PRO A 1 75 ? 3.303 -5.660 -3.918 1.00 97.75 75 PRO A C 1
ATOM 611 O O . PRO A 1 75 ? 3.131 -6.815 -3.523 1.00 97.75 75 PRO A O 1
ATOM 614 N N . LEU A 1 76 ? 3.913 -4.744 -3.155 1.00 98.38 76 LEU A N 1
ATOM 615 C CA . LEU A 1 76 ? 4.318 -4.995 -1.768 1.00 98.38 76 LEU A CA 1
ATOM 616 C C . LEU A 1 76 ? 3.116 -5.298 -0.864 1.00 98.38 76 LEU A C 1
ATOM 618 O O . LEU A 1 76 ? 3.158 -6.256 -0.098 1.00 98.38 76 LEU A O 1
ATOM 622 N N . ALA A 1 77 ? 2.046 -4.502 -0.949 1.00 98.44 77 ALA A N 1
ATOM 623 C CA . ALA A 1 77 ? 0.832 -4.719 -0.166 1.00 98.44 77 ALA A CA 1
ATOM 624 C C . ALA A 1 77 ? 0.177 -6.066 -0.506 1.00 98.44 77 ALA A C 1
ATOM 626 O O . ALA A 1 77 ? -0.234 -6.786 0.400 1.00 98.44 77 ALA A O 1
ATOM 627 N N . LEU A 1 78 ? 0.148 -6.444 -1.790 1.00 98.44 78 LEU A N 1
ATOM 628 C CA . LEU A 1 78 ? -0.324 -7.765 -2.218 1.00 98.44 78 LEU A CA 1
ATOM 629 C C . LEU A 1 78 ? 0.495 -8.895 -1.573 1.00 98.44 78 LEU A C 1
ATOM 631 O O . LEU A 1 78 ? -0.092 -9.810 -1.003 1.00 98.44 78 LEU A O 1
ATOM 635 N N . SER A 1 79 ? 1.825 -8.777 -1.576 1.00 98.12 79 SER A N 1
ATOM 636 C CA . SER A 1 79 ? 2.731 -9.756 -0.950 1.00 98.12 79 SER A CA 1
ATOM 637 C C . SER A 1 79 ? 2.542 -9.816 0.576 1.00 98.12 79 SER A C 1
ATOM 639 O O . SER A 1 79 ? 2.516 -10.886 1.179 1.00 98.12 79 SER A O 1
ATOM 641 N N . LEU A 1 80 ? 2.342 -8.663 1.229 1.00 97.50 80 LEU A N 1
ATOM 642 C CA . LEU A 1 80 ? 2.030 -8.587 2.660 1.00 97.50 80 LEU A CA 1
ATOM 643 C C . LEU A 1 80 ? 0.746 -9.359 2.993 1.00 97.50 80 LEU A C 1
ATOM 645 O O . LEU A 1 80 ? 0.701 -10.063 4.004 1.00 97.50 80 LEU A O 1
ATOM 649 N N . PHE A 1 81 ? -0.297 -9.236 2.171 1.00 98.00 81 PHE A N 1
ATOM 650 C CA . PHE A 1 81 ? -1.594 -9.864 2.427 1.00 98.00 81 PHE A CA 1
ATOM 651 C C . PHE A 1 81 ? -1.536 -11.390 2.455 1.00 98.00 81 PHE A C 1
ATOM 653 O O . PHE A 1 81 ? -2.278 -12.002 3.219 1.00 98.00 81 PHE A O 1
ATOM 660 N N . GLU A 1 82 ? -0.608 -12.013 1.737 1.00 97.06 82 GLU A N 1
ATOM 661 C CA . GLU A 1 82 ? -0.397 -13.464 1.813 1.00 97.06 82 GLU A CA 1
ATOM 662 C C . GLU A 1 82 ? 0.051 -13.938 3.205 1.00 97.06 82 GLU A C 1
ATOM 664 O O . GLU A 1 82 ? -0.159 -15.091 3.583 1.00 97.06 82 GLU A O 1
ATOM 669 N N . THR A 1 83 ? 0.627 -13.035 4.002 1.00 94.38 83 THR A N 1
ATOM 670 C CA . THR A 1 83 ? 1.134 -13.326 5.351 1.00 94.38 83 THR A CA 1
ATOM 671 C C . THR A 1 83 ? 0.150 -12.971 6.467 1.00 94.38 83 THR A C 1
ATOM 673 O O . THR A 1 83 ? 0.339 -13.372 7.622 1.00 94.38 83 THR A O 1
ATOM 676 N N . LEU A 1 84 ? -0.914 -12.222 6.154 1.00 95.00 84 LEU A N 1
ATOM 677 C CA . LEU A 1 84 ? -1.866 -11.764 7.159 1.00 95.00 84 LEU A CA 1
ATOM 678 C C . LEU A 1 84 ? -2.765 -12.904 7.641 1.00 95.00 84 LEU A C 1
ATOM 680 O O . LEU A 1 84 ? -3.259 -13.729 6.880 1.00 95.00 84 LEU A O 1
ATOM 684 N N . GLN A 1 85 ? -3.036 -12.905 8.945 1.00 92.81 85 GLN A N 1
ATOM 685 C CA . GLN A 1 85 ? -3.932 -13.878 9.583 1.00 92.81 85 GLN A CA 1
ATOM 686 C C . GLN A 1 85 ? -5.324 -13.307 9.867 1.00 92.81 85 GLN A C 1
ATOM 688 O O . GLN A 1 85 ? -6.274 -14.059 10.084 1.00 92.81 85 GLN A O 1
ATOM 693 N N . THR A 1 86 ? -5.439 -11.979 9.885 1.00 94.62 86 THR A N 1
ATOM 694 C CA . THR A 1 86 ? -6.665 -11.256 10.222 1.00 94.62 86 THR A CA 1
ATOM 695 C C . THR A 1 86 ? -7.082 -10.418 9.020 1.00 94.62 86 THR A C 1
ATOM 697 O O . THR A 1 86 ? -6.237 -9.687 8.499 1.00 94.62 86 THR A O 1
ATOM 700 N N . PRO A 1 87 ? -8.351 -10.494 8.582 1.00 97.38 87 PRO A N 1
ATOM 701 C CA . PRO A 1 87 ? -8.841 -9.628 7.523 1.00 97.38 87 PRO A CA 1
ATOM 702 C C . PRO A 1 87 ? -8.895 -8.170 7.980 1.00 97.38 87 PRO A C 1
ATOM 704 O O . PRO A 1 87 ? -9.149 -7.896 9.155 1.00 97.38 87 PRO A O 1
ATOM 707 N N . ILE A 1 88 ? -8.687 -7.264 7.032 1.00 98.31 88 ILE A N 1
ATOM 708 C CA . ILE A 1 88 ? -8.818 -5.817 7.193 1.00 98.31 88 ILE A CA 1
ATOM 709 C C . ILE A 1 88 ? -10.114 -5.319 6.547 1.00 98.31 88 ILE A C 1
ATOM 711 O O . ILE A 1 88 ? -10.775 -6.062 5.821 1.00 98.31 88 ILE A O 1
ATOM 715 N N . GLU A 1 89 ? -10.486 -4.071 6.819 1.00 98.25 89 GLU A N 1
ATOM 716 C CA . GLU A 1 89 ? -11.719 -3.479 6.289 1.00 98.25 89 GLU A CA 1
ATOM 717 C C . GLU A 1 89 ? -11.582 -3.166 4.795 1.00 98.25 89 GLU A C 1
ATOM 719 O O . GLU A 1 89 ? -12.457 -3.502 3.995 1.00 98.25 89 GLU A O 1
ATOM 724 N N . GLN A 1 90 ? -10.479 -2.518 4.410 1.00 98.50 90 GLN A N 1
ATOM 725 C CA . GLN A 1 90 ? -10.333 -1.966 3.067 1.00 98.50 90 GLN A CA 1
ATOM 726 C C . GLN A 1 90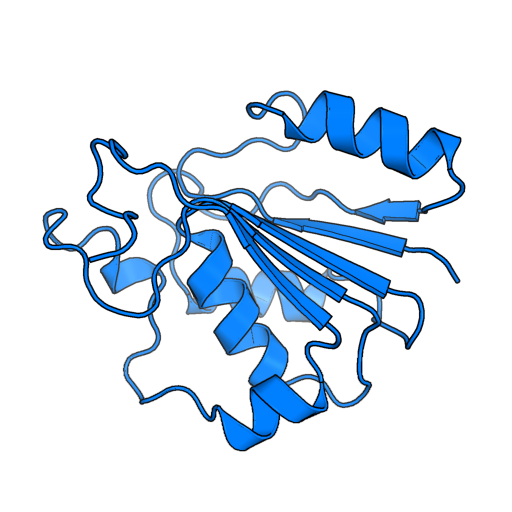 ? -8.871 -1.843 2.631 1.00 98.50 90 GLN A C 1
ATOM 728 O O . GLN A 1 90 ? -7.987 -1.477 3.410 1.00 98.50 90 GLN A O 1
ATOM 733 N N . THR A 1 91 ? -8.649 -2.068 1.343 1.00 98.75 91 THR A N 1
ATOM 734 C CA . THR A 1 91 ? -7.405 -1.815 0.624 1.00 98.75 91 THR A CA 1
ATOM 735 C C . THR A 1 91 ? -7.656 -0.811 -0.496 1.00 98.75 91 THR A C 1
ATOM 737 O O . THR A 1 91 ? -8.560 -0.995 -1.308 1.00 98.75 91 THR A O 1
ATOM 740 N N . ILE A 1 92 ? -6.820 0.219 -0.591 1.00 98.81 92 ILE A N 1
ATOM 741 C CA . ILE A 1 92 ? -6.830 1.195 -1.683 1.00 98.81 92 ILE A CA 1
ATOM 742 C C . ILE A 1 92 ? -5.472 1.143 -2.391 1.00 98.81 92 ILE A C 1
ATOM 744 O O . ILE A 1 92 ? -4.441 1.426 -1.782 1.00 98.81 92 ILE A O 1
ATOM 748 N N . LEU A 1 93 ? -5.468 0.780 -3.672 1.00 98.56 93 LEU A N 1
ATOM 749 C CA . LEU A 1 93 ? -4.272 0.677 -4.512 1.00 98.56 93 LEU A CA 1
ATOM 750 C C . LEU A 1 93 ? -4.293 1.793 -5.559 1.00 98.56 93 LEU A C 1
ATOM 752 O O . LEU A 1 93 ? -5.172 1.818 -6.420 1.00 98.56 93 LEU A O 1
ATOM 756 N N . VAL A 1 94 ? -3.343 2.723 -5.481 1.00 98.25 94 VAL A N 1
ATOM 757 C CA . VAL A 1 94 ? -3.282 3.907 -6.352 1.00 98.25 94 VAL A CA 1
ATOM 758 C C . VAL A 1 94 ? -2.103 3.790 -7.314 1.00 98.25 94 VAL A C 1
ATOM 760 O O . VAL A 1 94 ? -0.966 3.649 -6.865 1.00 98.25 94 VAL A O 1
ATOM 763 N N . SER A 1 95 ? -2.355 3.868 -8.623 1.00 96.25 95 SER A N 1
ATOM 764 C CA . SER A 1 95 ? -1.357 3.637 -9.685 1.00 96.25 95 SER A CA 1
ATOM 765 C C . SER A 1 95 ? -0.617 2.301 -9.515 1.00 96.25 95 SER A C 1
ATOM 767 O O . SER A 1 95 ? 0.597 2.213 -9.705 1.00 96.25 95 SER A O 1
ATOM 769 N N . GLY A 1 96 ? -1.340 1.261 -9.097 1.00 95.38 96 GLY A N 1
ATOM 770 C CA . GLY A 1 96 ? -0.769 -0.048 -8.796 1.00 95.38 96 GLY A CA 1
ATOM 771 C C . GLY A 1 96 ? -0.521 -0.909 -10.033 1.00 95.38 96 GLY A C 1
ATOM 772 O O . GLY A 1 96 ? -1.176 -0.753 -11.062 1.00 95.38 96 GLY A O 1
ATOM 773 N N . TYR A 1 97 ? 0.396 -1.863 -9.887 1.00 94.75 97 TYR A N 1
ATOM 774 C CA . TYR A 1 97 ? 0.694 -2.917 -10.854 1.00 94.75 97 TYR A CA 1
ATOM 775 C C . TYR A 1 97 ? 0.968 -4.234 -10.116 1.00 94.75 97 TYR A C 1
ATOM 777 O O . TYR A 1 97 ? 1.310 -4.234 -8.934 1.00 94.75 97 TYR A O 1
ATOM 785 N N . TYR A 1 98 ? 0.798 -5.358 -10.811 1.00 94.06 98 TYR A N 1
ATOM 786 C CA . TYR A 1 98 ? 1.089 -6.707 -10.298 1.00 94.06 98 TYR A CA 1
ATOM 787 C C . TYR A 1 98 ? 1.913 -7.547 -11.293 1.00 94.06 98 TYR A C 1
ATOM 789 O O . TYR A 1 98 ? 2.127 -8.738 -11.088 1.00 94.06 98 TYR A O 1
ATOM 797 N N . VAL A 1 99 ? 2.368 -6.916 -12.378 1.00 92.56 99 VAL A N 1
ATOM 798 C CA . VAL A 1 99 ? 3.254 -7.461 -13.414 1.00 92.56 99 VAL A CA 1
ATOM 799 C C . VAL A 1 99 ? 4.264 -6.387 -13.814 1.00 92.56 99 VAL A C 1
ATOM 801 O O . VAL A 1 99 ? 4.041 -5.207 -13.537 1.00 92.56 99 VAL A O 1
ATOM 804 N N . SER A 1 100 ? 5.367 -6.785 -14.456 1.00 91.75 100 SER A N 1
ATOM 805 C CA . SER A 1 100 ? 6.374 -5.841 -14.966 1.00 91.75 100 SER A CA 1
ATOM 806 C C . SER A 1 100 ? 5.737 -4.868 -15.963 1.00 91.75 100 SER A C 1
ATOM 808 O O . SER A 1 100 ? 4.977 -5.279 -16.842 1.00 91.75 100 SER A O 1
ATOM 810 N N . ILE A 1 101 ? 6.056 -3.581 -15.819 1.00 90.25 101 ILE A N 1
ATOM 811 C CA . ILE A 1 101 ? 5.527 -2.480 -16.646 1.00 90.25 101 IL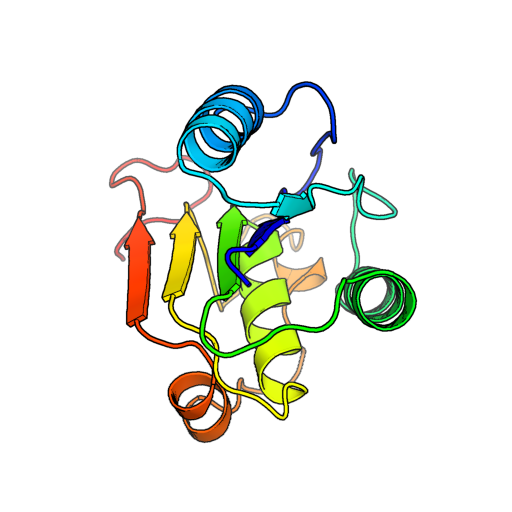E A CA 1
ATOM 812 C C . ILE A 1 101 ? 6.543 -1.984 -17.693 1.00 90.25 101 ILE A C 1
ATOM 814 O O . ILE A 1 101 ? 6.405 -0.881 -18.214 1.00 90.25 101 ILE A O 1
ATOM 818 N N . ASP A 1 102 ? 7.555 -2.801 -18.022 1.00 86.38 102 ASP A N 1
ATOM 819 C CA . ASP A 1 102 ? 8.622 -2.495 -19.001 1.00 86.38 102 ASP A CA 1
ATOM 820 C C . ASP A 1 102 ? 9.385 -1.187 -18.691 1.00 86.38 102 ASP A C 1
ATOM 822 O O . ASP A 1 102 ? 9.803 -0.422 -19.560 1.00 86.38 102 ASP A O 1
ATOM 826 N N . ASP A 1 103 ? 9.590 -0.921 -17.402 1.00 87.12 103 ASP A N 1
ATOM 827 C CA . ASP A 1 103 ? 10.239 0.280 -16.876 1.00 87.12 103 ASP A CA 1
ATOM 828 C C . ASP A 1 103 ? 11.745 0.077 -16.642 1.00 87.12 103 ASP A C 1
ATOM 830 O O . ASP A 1 103 ? 12.316 0.588 -15.683 1.00 87.12 103 ASP A O 1
ATOM 834 N N . GLN A 1 104 ? 12.409 -0.674 -17.527 1.00 87.31 104 GLN A N 1
ATOM 835 C CA . GLN A 1 104 ? 13.829 -1.047 -17.400 1.00 87.31 104 GLN A CA 1
ATOM 836 C C . GLN A 1 104 ? 14.146 -1.852 -16.121 1.00 87.31 104 GLN A C 1
ATOM 838 O O . GLN A 1 104 ? 15.264 -1.788 -15.603 1.00 87.31 104 GLN A O 1
ATOM 843 N N . GLY A 1 105 ? 13.169 -2.618 -15.629 1.00 88.19 105 GLY A N 1
ATOM 844 C CA . GLY A 1 105 ? 13.321 -3.537 -14.498 1.00 88.19 105 GLY A CA 1
ATOM 845 C C . GLY A 1 105 ? 13.213 -2.877 -13.123 1.00 88.19 105 GLY A C 1
ATOM 846 O O . GLY A 1 105 ? 13.610 -3.476 -12.127 1.00 88.19 105 GLY A O 1
ATOM 847 N N . PHE A 1 106 ? 12.701 -1.647 -13.035 1.00 88.38 106 PHE A N 1
ATOM 848 C CA . PHE A 1 106 ? 12.437 -1.008 -11.743 1.00 88.38 106 PHE A CA 1
ATOM 849 C C . PHE A 1 106 ? 11.223 -1.629 -11.044 1.00 88.38 106 PHE A C 1
ATOM 851 O O . PHE A 1 106 ? 11.275 -1.881 -9.841 1.00 88.38 106 PHE A O 1
ATOM 858 N N . SER A 1 107 ? 10.167 -1.936 -11.793 1.00 91.75 107 SER A N 1
ATOM 859 C CA . SER A 1 107 ? 8.960 -2.601 -11.299 1.00 91.75 107 SER A CA 1
ATOM 860 C C . SER A 1 107 ? 9.245 -3.999 -10.763 1.00 91.75 107 SER A C 1
ATOM 862 O O . SER A 1 107 ? 8.716 -4.394 -9.726 1.00 91.75 107 SER A O 1
ATOM 864 N N . GLU A 1 108 ? 10.164 -4.711 -11.408 1.00 94.31 108 GLU A N 1
ATOM 865 C CA . GLU A 1 108 ? 10.616 -6.050 -11.021 1.00 94.31 108 GLU A CA 1
ATOM 866 C C . GLU A 1 108 ? 11.248 -6.089 -9.626 1.00 94.31 108 GLU A C 1
ATOM 868 O O . GLU A 1 108 ? 11.211 -7.125 -8.975 1.00 94.31 108 GLU A O 1
ATOM 873 N N . LEU A 1 109 ? 11.776 -4.968 -9.121 1.00 95.62 109 LEU A N 1
ATOM 874 C CA . LEU A 1 109 ? 12.379 -4.920 -7.786 1.00 95.62 109 LEU A CA 1
ATOM 875 C C . LEU A 1 109 ? 11.362 -5.124 -6.653 1.00 95.62 109 LEU A C 1
ATOM 877 O O . LEU A 1 109 ? 11.746 -5.514 -5.549 1.00 95.62 109 LEU A O 1
ATOM 881 N N . MET A 1 110 ? 10.088 -4.825 -6.916 1.00 96.25 110 MET A N 1
ATOM 882 C CA . MET A 1 110 ? 9.002 -4.845 -5.931 1.00 96.25 110 MET A CA 1
ATOM 883 C C . MET A 1 110 ? 7.948 -5.917 -6.216 1.00 96.25 110 MET A C 1
ATOM 885 O O . MET A 1 110 ? 7.024 -6.090 -5.422 1.00 96.25 110 MET A O 1
ATOM 889 N N . LEU A 1 111 ? 8.082 -6.634 -7.331 1.00 96.69 111 LEU A N 1
ATOM 890 C CA . LEU A 1 111 ? 7.263 -7.794 -7.657 1.00 96.69 111 LEU A CA 1
ATOM 891 C C . LEU A 1 111 ? 7.852 -9.039 -6.997 1.00 96.69 111 LEU A C 1
ATOM 893 O O . LEU A 1 111 ? 9.068 -9.183 -6.882 1.00 96.69 111 LEU A O 1
ATOM 897 N N . GLN A 1 112 ? 6.984 -9.948 -6.570 1.00 94.38 112 GLN A N 1
ATOM 898 C CA . GLN A 1 112 ? 7.419 -11.287 -6.183 1.00 94.38 112 GLN A CA 1
ATOM 899 C C . GLN A 1 112 ? 7.753 -12.116 -7.424 1.00 94.38 112 GLN A C 1
ATOM 901 O O . GLN A 1 112 ? 7.197 -11.896 -8.501 1.00 94.38 112 GLN A O 1
ATOM 906 N N . GLU A 1 113 ? 8.674 -13.068 -7.266 1.00 89.62 113 GLU A N 1
ATOM 907 C CA . GLU A 1 113 ? 9.052 -13.990 -8.343 1.00 89.62 113 GLU A CA 1
ATOM 908 C C . GLU A 1 113 ? 7.938 -15.007 -8.643 1.00 89.62 113 GLU A C 1
ATOM 910 O O . GLU A 1 113 ? 7.723 -15.369 -9.801 1.00 89.62 113 GLU A O 1
ATOM 915 N N . ASP A 1 114 ? 7.229 -15.448 -7.601 1.00 90.81 114 ASP A N 1
ATOM 916 C CA . ASP A 1 114 ? 6.125 -16.405 -7.685 1.00 90.81 114 ASP A CA 1
ATOM 917 C C . ASP A 1 114 ? 4.784 -15.715 -7.995 1.00 90.81 114 ASP A C 1
ATOM 919 O O . ASP A 1 114 ? 4.602 -14.518 -7.779 1.00 90.81 114 ASP A O 1
ATOM 923 N N . GLU A 1 115 ? 3.792 -16.469 -8.471 1.00 93.94 115 GLU A N 1
ATOM 924 C CA . GLU A 1 115 ? 2.436 -15.937 -8.662 1.00 93.94 115 GLU A CA 1
ATOM 925 C C . GLU A 1 115 ? 1.776 -15.570 -7.324 1.00 93.94 115 GLU A C 1
ATOM 927 O O . GLU A 1 115 ? 1.887 -16.310 -6.349 1.00 93.94 115 GLU A O 1
ATOM 932 N N . TYR A 1 116 ? 1.042 -14.455 -7.302 1.00 97.06 116 TYR A N 1
ATOM 933 C CA . TYR A 1 116 ? 0.244 -14.055 -6.141 1.00 97.06 116 TYR A CA 1
ATOM 934 C C . TYR A 1 116 ? -0.872 -15.071 -5.852 1.00 97.06 116 TYR A C 1
ATOM 936 O O . TYR A 1 116 ? -1.664 -15.415 -6.738 1.00 97.06 116 TYR A O 1
ATOM 944 N N . ASP A 1 117 ? -1.007 -15.494 -4.595 1.00 97.50 117 ASP A N 1
ATOM 945 C CA . ASP A 1 117 ? -2.118 -16.301 -4.099 1.00 97.50 117 ASP A CA 1
ATOM 946 C C . ASP A 1 117 ? -3.357 -15.416 -3.901 1.00 97.50 117 ASP A C 1
ATOM 948 O O . ASP A 1 117 ? -3.720 -14.966 -2.807 1.00 97.50 117 ASP A O 1
ATOM 952 N N . TRP A 1 118 ? -4.049 -15.171 -5.011 1.00 97.12 118 TRP A N 1
ATOM 953 C CA . TRP A 1 118 ? -5.263 -14.361 -5.037 1.00 97.12 118 TRP A CA 1
ATOM 954 C C . TRP A 1 118 ? -6.375 -14.895 -4.125 1.00 97.12 118 TRP A C 1
ATOM 956 O O . TRP A 1 118 ? -7.221 -14.112 -3.686 1.00 97.12 118 TRP A O 1
ATOM 966 N N . ASP A 1 119 ? -6.407 -16.201 -3.845 1.00 97.44 119 ASP A N 1
ATOM 967 C CA . ASP A 1 119 ? -7.407 -16.805 -2.964 1.00 97.44 119 ASP A CA 1
ATOM 968 C C . ASP A 1 119 ? -7.117 -16.507 -1.490 1.00 97.44 119 ASP A C 1
ATOM 970 O O . ASP A 1 119 ? -8.056 -16.398 -0.696 1.00 97.44 119 ASP A O 1
ATOM 974 N N . VAL A 1 120 ? -5.847 -16.371 -1.103 1.00 97.25 120 VAL A N 1
ATOM 975 C CA . VAL A 1 120 ? -5.449 -15.870 0.220 1.00 97.25 120 VAL A CA 1
ATOM 976 C C . VAL A 1 120 ? -5.687 -14.366 0.303 1.00 97.25 120 VAL A C 1
ATOM 978 O O . VAL A 1 120 ? -6.398 -13.922 1.206 1.00 97.25 120 VAL A O 1
ATOM 981 N N . ILE A 1 121 ? -5.200 -13.596 -0.674 1.00 98.06 121 ILE A N 1
ATOM 982 C CA . ILE A 1 121 ? -5.304 -12.129 -0.685 1.00 98.06 121 ILE A CA 1
ATOM 983 C C . ILE A 1 121 ? -6.765 -11.676 -0.549 1.00 98.06 121 ILE A C 1
ATOM 985 O O . ILE A 1 121 ? -7.092 -10.882 0.334 1.00 98.06 121 ILE A O 1
ATOM 989 N N . LYS A 1 122 ? -7.685 -12.230 -1.352 1.00 96.88 122 LYS A N 1
ATOM 990 C CA . LYS A 1 122 ? -9.115 -11.860 -1.314 1.00 96.88 122 LYS A CA 1
ATOM 991 C C . LYS A 1 122 ? -9.801 -12.162 0.020 1.00 96.88 122 LYS A C 1
ATOM 993 O O . LYS A 1 122 ? -10.832 -11.563 0.310 1.00 96.88 122 LYS A O 1
ATOM 998 N N . LYS A 1 123 ? -9.280 -13.096 0.823 1.00 97.31 123 LYS A N 1
ATOM 999 C CA . LYS A 1 123 ? -9.850 -13.410 2.144 1.00 97.31 123 LYS A CA 1
ATOM 1000 C C . LYS A 1 123 ? -9.485 -12.371 3.193 1.00 97.31 123 LYS A C 1
ATOM 1002 O O . LYS A 1 123 ? -10.223 -12.247 4.167 1.00 97.31 123 LYS A O 1
ATOM 1007 N N . VAL A 1 124 ? -8.361 -11.674 3.022 1.00 98.12 124 VAL A N 1
ATOM 1008 C CA . VAL A 1 124 ? -7.828 -10.767 4.044 1.00 98.12 124 VAL A CA 1
ATOM 1009 C C . VAL A 1 124 ? -7.864 -9.294 3.655 1.00 98.12 124 VAL A C 1
ATOM 1011 O O . VAL A 1 124 ? -7.947 -8.468 4.551 1.00 98.12 124 VAL A O 1
ATOM 1014 N N . ALA A 1 125 ? -7.849 -8.948 2.367 1.00 97.88 125 ALA A N 1
ATOM 1015 C CA . ALA A 1 125 ? -7.667 -7.570 1.900 1.00 97.88 125 ALA A CA 1
ATOM 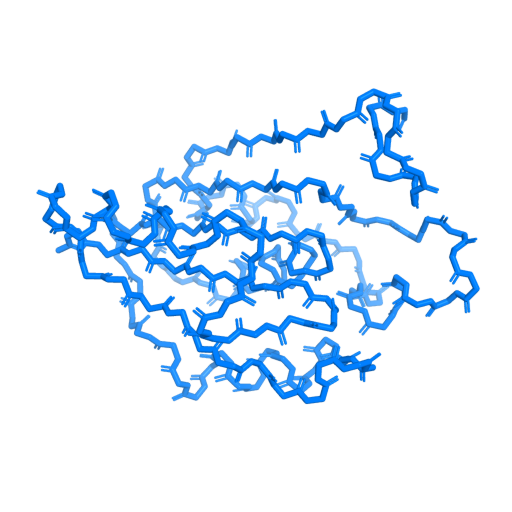1016 C C . ALA A 1 125 ? -8.895 -6.650 2.071 1.00 97.88 125 ALA A C 1
ATOM 1018 O O . ALA A 1 125 ? -8.805 -5.454 1.785 1.00 97.88 125 ALA A O 1
ATOM 1019 N N . GLY A 1 126 ? -10.032 -7.183 2.529 1.00 97.81 126 GLY A N 1
ATOM 1020 C CA . GLY A 1 126 ? -11.271 -6.418 2.676 1.00 97.81 126 GLY A CA 1
ATOM 1021 C C . GLY A 1 126 ? -11.854 -5.970 1.332 1.00 97.81 126 GLY A C 1
ATOM 1022 O O . GLY A 1 126 ? -11.700 -6.649 0.313 1.00 97.81 126 GLY A O 1
ATOM 1023 N N . GLU A 1 127 ? -12.541 -4.827 1.320 1.00 98.25 127 GLU A N 1
ATOM 1024 C CA . GLU A 1 127 ? -12.934 -4.169 0.070 1.00 98.25 127 GLU A CA 1
ATOM 1025 C C . GLU A 1 127 ? -11.690 -3.639 -0.657 1.00 98.25 127 GLU A C 1
ATOM 1027 O O . GLU A 1 127 ? -10.887 -2.920 -0.070 1.00 98.25 127 GLU A O 1
ATOM 1032 N N . ILE A 1 128 ? -11.533 -3.963 -1.941 1.00 97.88 128 ILE A N 1
ATOM 1033 C CA . ILE A 1 128 ? -10.397 -3.502 -2.747 1.00 97.88 128 ILE A CA 1
ATOM 1034 C C . ILE A 1 128 ? -10.872 -2.405 -3.699 1.00 97.88 128 ILE A C 1
ATOM 1036 O O . ILE A 1 128 ? -11.713 -2.649 -4.565 1.00 97.88 128 ILE A O 1
ATOM 1040 N N . ILE A 1 129 ? -10.287 -1.217 -3.569 1.00 98.06 129 ILE A N 1
ATOM 1041 C CA . ILE A 1 129 ? -10.471 -0.087 -4.480 1.00 98.06 129 ILE A CA 1
ATOM 1042 C C . ILE A 1 129 ? -9.167 0.120 -5.249 1.00 98.06 129 ILE A C 1
ATOM 1044 O O . ILE A 1 129 ? -8.107 0.286 -4.650 1.00 98.06 129 ILE A O 1
ATOM 1048 N N . VAL A 1 130 ? -9.249 0.139 -6.577 1.00 96.75 130 VAL A N 1
ATOM 1049 C CA . VAL A 1 130 ? -8.114 0.445 -7.458 1.00 96.75 130 VAL A CA 1
ATOM 1050 C C . VAL A 1 130 ? -8.362 1.795 -8.119 1.00 96.75 130 VAL A C 1
ATOM 1052 O O . VAL A 1 130 ? -9.456 2.043 -8.626 1.00 96.75 130 VAL A O 1
ATOM 1055 N N . ILE A 1 131 ? -7.363 2.674 -8.082 1.00 96.56 131 ILE A N 1
ATOM 1056 C CA . ILE A 1 131 ? -7.420 4.016 -8.663 1.00 96.56 131 ILE A CA 1
ATOM 1057 C C . ILE A 1 131 ? -6.216 4.183 -9.583 1.00 96.56 131 ILE A C 1
ATOM 1059 O O . ILE A 1 131 ? -5.111 4.451 -9.114 1.00 96.56 131 ILE A O 1
ATOM 1063 N N . ASN A 1 132 ? -6.437 4.064 -10.888 1.00 94.31 132 ASN A N 1
ATOM 1064 C CA . ASN A 1 132 ? -5.401 4.245 -11.900 1.00 94.31 132 ASN A CA 1
ATOM 1065 C C . ASN A 1 132 ? -5.762 5.417 -12.821 1.00 94.31 132 ASN A C 1
ATOM 1067 O O . ASN A 1 132 ? -6.937 5.715 -13.045 1.00 94.31 132 ASN A O 1
ATOM 1071 N N . SER A 1 133 ? -4.740 6.110 -13.329 1.00 93.19 133 SER A N 1
ATOM 1072 C CA . SER A 1 133 ? -4.933 7.176 -14.314 1.00 93.19 133 SER A CA 1
ATOM 1073 C C . SER A 1 133 ? -4.942 6.590 -15.723 1.00 93.19 133 SER A C 1
ATOM 1075 O O . SER A 1 133 ? -4.087 5.774 -16.073 1.00 93.19 133 SER A O 1
ATOM 1077 N N . ASP A 1 134 ? -5.847 7.065 -16.578 1.00 92.81 134 ASP A N 1
ATOM 1078 C CA . ASP A 1 134 ? -5.926 6.655 -17.988 1.00 92.81 134 ASP A CA 1
ATOM 1079 C C . ASP A 1 134 ? -4.715 7.117 -18.826 1.00 92.81 134 ASP A C 1
ATOM 1081 O O . ASP A 1 134 ? -4.489 6.643 -19.943 1.00 92.81 134 ASP A O 1
ATOM 1085 N N . ASN A 1 135 ? -3.918 8.026 -18.267 1.00 91.44 135 ASN A N 1
ATOM 1086 C CA . ASN A 1 135 ? -2.742 8.634 -18.870 1.00 91.44 135 ASN A CA 1
ATOM 1087 C C . ASN A 1 135 ? -1.484 8.536 -17.987 1.00 91.44 135 ASN A C 1
ATOM 1089 O O . ASN A 1 135 ? -0.591 9.376 -18.126 1.00 91.44 135 ASN A O 1
ATOM 1093 N N . ASP A 1 136 ? -1.408 7.545 -17.088 1.00 92.44 136 ASP A N 1
ATOM 1094 C CA . ASP A 1 136 ? -0.223 7.335 -16.249 1.00 92.44 136 ASP A CA 1
ATOM 1095 C C . ASP A 1 136 ? 1.035 7.166 -17.135 1.00 92.44 136 A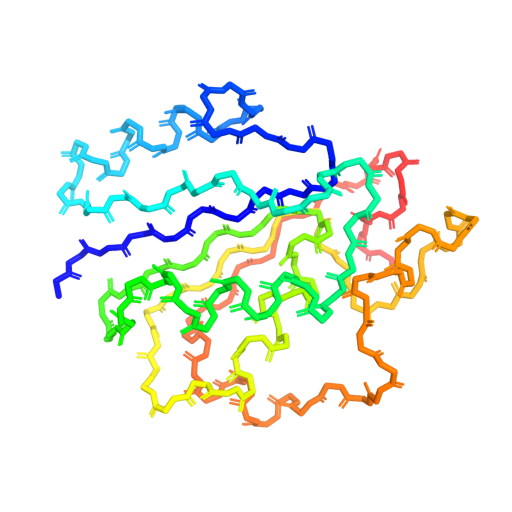SP A C 1
ATOM 1097 O O . ASP A 1 136 ? 1.092 6.234 -17.952 1.00 92.44 136 ASP A O 1
ATOM 1101 N N . PRO A 1 137 ? 2.037 8.064 -17.027 1.00 90.12 137 PRO A N 1
ATOM 1102 C CA . PRO A 1 137 ? 3.194 8.066 -17.919 1.00 90.12 137 PRO A CA 1
ATOM 1103 C C . PRO A 1 137 ? 4.142 6.885 -17.677 1.00 90.12 137 PRO A C 1
ATOM 1105 O O . PRO A 1 137 ? 5.035 6.664 -18.494 1.00 90.12 137 PRO A O 1
ATOM 1108 N N . TRP A 1 138 ? 3.952 6.139 -16.586 1.00 88.56 138 TRP A N 1
ATOM 1109 C CA . TRP A 1 138 ? 4.762 4.984 -16.203 1.00 88.56 138 TRP A CA 1
ATOM 1110 C C . TRP A 1 138 ? 4.112 3.651 -16.572 1.00 88.56 138 TRP A C 1
ATOM 1112 O O . TRP A 1 138 ? 4.711 2.607 -16.365 1.00 88.56 138 TRP A O 1
ATOM 1122 N N . GLY A 1 139 ? 2.907 3.667 -17.145 1.00 85.31 139 GLY A N 1
ATOM 1123 C CA . GLY A 1 139 ? 2.245 2.448 -17.611 1.00 85.31 139 GLY A CA 1
ATOM 1124 C C . GLY A 1 139 ? 1.304 1.794 -16.598 1.00 85.31 139 GLY A C 1
ATOM 1125 O O . GLY A 1 139 ? 0.664 0.811 -16.956 1.00 85.31 139 GLY A O 1
ATOM 1126 N N . CYS A 1 140 ? 1.127 2.365 -15.400 1.00 83.81 140 CYS A N 1
ATOM 1127 C CA . CYS A 1 140 ? 0.111 1.945 -14.423 1.00 83.81 140 CYS A CA 1
ATOM 1128 C C . CYS A 1 140 ? -1.303 2.414 -14.824 1.00 83.81 140 CYS A C 1
ATOM 1130 O O . CYS A 1 140 ? -1.948 3.184 -14.112 1.00 83.81 140 CYS A O 1
ATOM 1132 N N . ASN A 1 141 ? -1.769 2.002 -16.001 1.00 79.06 141 ASN A N 1
ATOM 1133 C CA . ASN A 1 141 ? -3.075 2.363 -16.558 1.00 79.06 141 ASN A CA 1
ATOM 1134 C C . ASN A 1 141 ? -4.018 1.146 -16.614 1.00 79.06 141 ASN A C 1
ATOM 1136 O O . ASN A 1 141 ? -3.635 0.041 -16.248 1.00 79.06 141 ASN A O 1
ATOM 1140 N N . ASP A 1 142 ? -5.262 1.354 -17.050 1.00 70.88 142 ASP A N 1
ATOM 1141 C CA . ASP A 1 142 ? -6.325 0.330 -17.071 1.00 70.88 142 ASP A CA 1
ATOM 1142 C C . ASP A 1 142 ? -6.223 -0.682 -18.240 1.00 70.88 142 ASP A C 1
ATOM 1144 O O . ASP A 1 142 ? -7.236 -1.267 -18.639 1.00 70.88 142 ASP A O 1
ATOM 1148 N N . LYS A 1 143 ? -5.048 -0.843 -18.862 1.00 63.22 143 LYS A N 1
ATOM 1149 C CA . LYS A 1 143 ? -4.863 -1.749 -20.011 1.00 63.22 143 LYS A CA 1
ATOM 1150 C C . LYS A 1 143 ? -4.456 -3.160 -19.619 1.00 63.22 143 LYS A C 1
ATOM 1152 O O . LYS A 1 143 ? -3.736 -3.326 -18.615 1.00 63.22 143 LYS A O 1
#

Secondary structure (DSSP, 8-state):
--EEEEE--TT--SS--TTHHHHHHHHHHTT-EEE----TTTTS--HHHHHHHHHHHSPPP-TTEEEEEETTHHHHHHHHHTT-SS--SEEEEES--SS--SSTTSGGGTS-SSPP-HHHHHHHS-EEEEE--TT-TTS-S--

Foldseek 3Di:
DAAEEEAEAAPDDQDDGDCVVVVCVVSVVVPYHYDYDDQPPRNQAALVSRLVCCVVPPDQAAQNYEYEYEELCQQSVLVNQLVHPHAYAAYEYELYDADDLPQVCSSVRSHDPDDGPVVSNVVHHHHYHYHYDCPPVSRSHPD

Radius of gyration: 14.21 Å; chains: 1; bounding box: 29×32×36 Å

Sequence (143 aa):
MKQAILLHGTGGSDTDYFWFEDTKKYLEENGYKVWWPLMPHTERPTLQDSLDFLNENMPKLDQESIVIAHSSACPLALSLFETLQTPIEQTILVSGYYVSIDDQGFSELMLQEDEYDWDVIKKVAGEIIVINSDNDPWGCNDK

pLDDT: mean 95.33, std 4.95, range [63.22, 98.81]